Protein AF-A0A134AMR4-F1 (afdb_monomer)

Solvent-accessible surface area (backbone atoms only — not comparable to full-atom values): 5060 Å² total; per-residue (Å²): 138,45,72,51,73,43,61,44,89,63,52,66,60,61,46,57,77,38,34,22,29,59,88,78,53,74,70,53,48,66,77,41,62,89,47,47,60,60,61,93,82,43,34,51,69,22,23,39,41,35,76,56,100,94,44,77,45,75,42,41,47,42,92,95,6,47,30,45,52,53,50,61,77,29,57,69,50,72,45,78,51,81,80,84,126

Foldseek 3Di:
DDKDWDFAPCLVVVQLVQEAEDPDDDPCCVVNVPHHHDDPPSQQEHWYFYDDPHDTDIHQGDVNHPSVVSRVVGTDDMDDDDPPD

Organism: NCBI:txid157687

Secondary structure (DSSP, 8-state):
-EEEEEE-TTHHHHHHHTEEE-SS-HHHHHHTTTSEEP-TTGGGT-EEEEEETTEEEEE--STT-HHHHHHHHTEEEEEEE----

Mean predicted aligned error: 4.01 Å

Nearest PDB structures (foldseek):
  7rt7-assembly6_K  TM=8.797E-01  e=9.920E-06  Pseudomonas aeruginosa UCBPP-PA14
  8wid-assembly1_t  TM=3.678E-01  e=4.602E+00  Mycolicibacterium smegmatis MC2 155
  8cbj-assembly1_P  TM=3.351E-01  e=9.680E+00  Saccharomyces cerevisiae W303

Sequence (85 aa):
MTVEIKTKPGTLRVLEEIGVKNNSASIIDDLYSNMKHTFSGWGYKFVRFKEEKRQINIQLGQEGGKGLEIFNQNLKKYEFIKENK

pLDDT: mean 93.05, std 7.14, range [60.91, 98.31]

Structure (mmCIF, N/CA/C/O backbone):
data_AF-A0A134AMR4-F1
#
_entry.id   AF-A0A134AMR4-F1
#
loop_
_atom_site.group_PDB
_atom_site.id
_atom_site.type_symbol
_atom_site.label_atom_id
_atom_site.label_alt_id
_atom_site.label_comp_id
_atom_site.label_asym_id
_atom_site.label_entity_id
_atom_site.label_seq_id
_atom_site.pdbx_PDB_ins_code
_atom_site.Cartn_x
_atom_site.Cartn_y
_atom_site.Cartn_z
_atom_site.occupancy
_atom_site.B_iso_or_equiv
_atom_site.auth_seq_id
_atom_site.auth_comp_id
_atom_site.auth_asym_id
_atom_site.auth_atom_id
_atom_site.pdbx_PDB_model_num
ATOM 1 N N . MET A 1 1 ? -5.762 16.577 12.857 1.00 85.19 1 MET A N 1
ATOM 2 C CA . MET A 1 1 ? -6.932 15.738 12.521 1.00 85.19 1 MET A CA 1
ATOM 3 C C . MET A 1 1 ? -6.382 14.400 12.111 1.00 85.19 1 MET A C 1
ATOM 5 O O . MET A 1 1 ? -5.597 14.364 11.172 1.00 85.19 1 MET A O 1
ATOM 9 N N . THR A 1 2 ? -6.776 13.351 12.816 1.00 92.44 2 THR A N 1
ATOM 10 C CA . THR A 1 2 ? -6.287 11.998 12.571 1.00 92.44 2 THR A CA 1
ATOM 11 C C . THR A 1 2 ? -7.469 11.132 12.178 1.00 92.44 2 THR A C 1
ATOM 13 O O . THR A 1 2 ? -8.549 11.255 12.756 1.00 92.44 2 THR A O 1
ATOM 16 N N . VAL A 1 3 ? -7.287 10.309 11.151 1.00 93.81 3 VAL A N 1
ATOM 17 C CA . VAL A 1 3 ? -8.316 9.400 10.648 1.00 93.81 3 VAL A CA 1
ATOM 18 C C . VAL A 1 3 ? -7.752 7.992 10.705 1.00 93.81 3 VAL A C 1
ATOM 20 O O . VAL A 1 3 ? -6.712 7.718 10.110 1.00 93.81 3 VAL A O 1
ATOM 23 N N . GLU A 1 4 ? -8.438 7.103 11.412 1.00 95.25 4 GLU A N 1
ATOM 24 C CA . GLU A 1 4 ? -8.179 5.671 11.328 1.00 95.25 4 GLU A CA 1
ATOM 25 C C . GLU A 1 4 ? -9.021 5.093 10.196 1.00 95.25 4 GLU A C 1
ATOM 27 O O . GLU A 1 4 ? -10.232 5.299 10.150 1.00 95.25 4 GLU A O 1
ATOM 32 N N . ILE A 1 5 ? -8.390 4.357 9.285 1.00 96.19 5 ILE A N 1
ATOM 33 C CA . ILE A 1 5 ? -9.068 3.684 8.176 1.00 96.19 5 ILE A CA 1
ATOM 34 C C . ILE A 1 5 ? -8.934 2.180 8.378 1.00 96.19 5 ILE A C 1
ATOM 36 O O . ILE A 1 5 ? -7.836 1.673 8.601 1.00 96.19 5 ILE A O 1
ATOM 40 N N . LYS A 1 6 ? -10.046 1.450 8.255 1.00 97.25 6 LYS A N 1
ATOM 41 C CA . LYS A 1 6 ? -10.036 -0.018 8.202 1.00 97.25 6 LYS A CA 1
ATOM 42 C C . LYS A 1 6 ? -10.383 -0.471 6.801 1.00 97.25 6 LYS A C 1
ATOM 44 O O . LYS A 1 6 ? -11.371 -0.019 6.218 1.00 97.25 6 LYS A O 1
ATOM 49 N N . THR A 1 7 ? -9.590 -1.399 6.291 1.00 97.94 7 THR A N 1
ATOM 50 C CA . THR A 1 7 ? -9.787 -2.024 4.987 1.00 97.94 7 THR A CA 1
ATOM 51 C C . THR A 1 7 ? -10.285 -3.462 5.141 1.00 97.94 7 THR A C 1
ATOM 53 O O . THR A 1 7 ? -10.367 -4.006 6.249 1.00 97.94 7 THR A O 1
ATOM 56 N N . LYS A 1 8 ? -10.687 -4.087 4.035 1.00 98.31 8 LYS A N 1
ATOM 57 C CA . LYS A 1 8 ? -11.038 -5.511 4.002 1.00 98.31 8 LYS A CA 1
ATOM 58 C C . LYS A 1 8 ? -9.802 -6.369 4.353 1.00 98.31 8 LYS A C 1
ATOM 60 O O . LYS A 1 8 ? -8.684 -6.002 3.975 1.00 98.31 8 LYS A O 1
ATOM 65 N N . PRO A 1 9 ? -9.962 -7.510 5.052 1.00 97.56 9 PRO A N 1
ATOM 66 C CA . PRO A 1 9 ? -8.861 -8.449 5.274 1.00 97.56 9 PRO A CA 1
ATOM 67 C C . PRO A 1 9 ? -8.168 -8.821 3.956 1.00 97.56 9 PRO A C 1
ATOM 69 O O . PRO A 1 9 ? -8.835 -8.999 2.941 1.00 97.56 9 PRO A O 1
ATOM 72 N N . GLY A 1 10 ? -6.837 -8.915 3.965 1.00 97.12 10 GLY A N 1
ATOM 73 C CA . GLY A 1 10 ? -6.042 -9.225 2.770 1.00 97.12 10 GLY A CA 1
ATOM 74 C C . GLY A 1 10 ? -5.637 -8.020 1.913 1.00 97.12 10 GLY A C 1
ATOM 75 O O . GLY A 1 10 ? -4.800 -8.183 1.034 1.00 97.12 10 GLY A O 1
ATOM 76 N N . THR A 1 11 ? -6.130 -6.807 2.199 1.00 97.81 11 THR A N 1
ATOM 77 C CA . THR A 1 11 ? -5.749 -5.596 1.437 1.00 97.81 11 THR A CA 1
ATOM 78 C C . THR A 1 11 ? -4.236 -5.378 1.396 1.00 97.81 11 THR A C 1
ATOM 80 O O . THR A 1 11 ? -3.702 -5.075 0.337 1.00 97.81 11 THR A O 1
ATOM 83 N N . LEU A 1 12 ? -3.535 -5.569 2.522 1.00 97.00 12 LEU A N 1
ATOM 84 C CA . LEU A 1 12 ? -2.074 -5.448 2.567 1.00 97.00 12 LEU A CA 1
ATOM 85 C C . LEU A 1 12 ? -1.401 -6.398 1.567 1.00 97.00 12 LEU A C 1
ATOM 87 O O . LEU A 1 12 ? -0.571 -5.950 0.792 1.00 97.00 12 LEU A O 1
ATOM 91 N N . ARG A 1 13 ? -1.831 -7.663 1.508 1.00 97.19 13 ARG A N 1
ATOM 92 C CA . ARG A 1 13 ? -1.275 -8.666 0.589 1.00 97.19 13 ARG A CA 1
ATOM 93 C C . ARG A 1 13 ? -1.443 -8.273 -0.879 1.00 97.19 13 ARG A C 1
ATOM 95 O O . ARG A 1 13 ? -0.511 -8.401 -1.660 1.00 97.19 13 ARG A O 1
ATOM 102 N N . VAL A 1 14 ? -2.604 -7.728 -1.240 1.00 97.75 14 VAL A N 1
ATOM 103 C CA . VAL A 1 14 ? -2.847 -7.217 -2.602 1.00 97.75 14 VAL A CA 1
ATOM 104 C C . VAL A 1 14 ? -1.934 -6.024 -2.917 1.00 97.75 14 VAL A C 1
ATOM 106 O O . VAL A 1 14 ? -1.457 -5.881 -4.039 1.00 97.75 14 VAL A O 1
ATOM 109 N N . LEU A 1 15 ? -1.659 -5.162 -1.934 1.00 97.81 15 LEU A N 1
ATOM 110 C CA . LEU A 1 15 ? -0.718 -4.051 -2.097 1.00 97.81 15 LEU A CA 1
ATOM 111 C C . LEU A 1 15 ? 0.739 -4.533 -2.204 1.00 97.81 15 LEU A C 1
ATOM 113 O O . LEU A 1 15 ? 1.504 -3.958 -2.974 1.00 97.81 15 LEU A O 1
ATOM 117 N N . GLU A 1 16 ? 1.119 -5.585 -1.479 1.00 97.19 16 GLU A N 1
ATOM 118 C CA . GLU A 1 16 ? 2.448 -6.207 -1.562 1.00 97.19 16 GLU A CA 1
ATOM 119 C C . GLU A 1 16 ? 2.733 -6.771 -2.963 1.00 97.19 16 GLU A C 1
ATOM 121 O O . GLU A 1 16 ? 3.848 -6.620 -3.462 1.00 97.19 16 GLU A O 1
ATOM 126 N N . GLU A 1 17 ? 1.729 -7.343 -3.638 1.00 97.12 17 GLU A N 1
ATOM 127 C CA . GLU A 1 17 ? 1.854 -7.888 -5.003 1.00 97.12 17 GLU A CA 1
ATOM 128 C C . GLU A 1 17 ? 2.241 -6.830 -6.050 1.00 97.12 17 GLU A C 1
ATOM 130 O O . GLU A 1 17 ? 2.920 -7.138 -7.032 1.00 97.12 17 GLU A O 1
ATOM 135 N N . ILE A 1 18 ? 1.849 -5.572 -5.831 1.00 97.31 18 ILE A N 1
ATOM 136 C CA . ILE A 1 18 ? 2.221 -4.423 -6.673 1.00 97.31 18 ILE A CA 1
ATOM 137 C C . ILE A 1 18 ? 3.234 -3.501 -5.980 1.00 97.31 18 ILE A C 1
ATOM 139 O O . ILE A 1 18 ? 3.380 -2.331 -6.348 1.00 97.31 18 ILE A O 1
ATOM 143 N N . GLY A 1 19 ? 3.905 -4.000 -4.944 1.00 97.31 19 GLY A N 1
ATOM 144 C CA . GLY A 1 19 ? 4.827 -3.233 -4.126 1.00 97.31 19 GLY A CA 1
ATOM 145 C C . GLY A 1 19 ? 6.189 -3.033 -4.785 1.00 97.31 19 GLY A C 1
ATOM 146 O O . GLY A 1 19 ? 6.763 -3.938 -5.393 1.00 97.31 19 GLY A O 1
ATOM 147 N N . VAL A 1 20 ? 6.736 -1.835 -4.607 1.00 97.31 20 VAL A N 1
ATOM 148 C CA . VAL A 1 20 ? 8.165 -1.546 -4.741 1.00 97.31 20 VAL A CA 1
ATOM 149 C C . VAL A 1 20 ? 8.695 -1.004 -3.416 1.00 97.31 20 VAL A C 1
ATOM 151 O O . VAL A 1 20 ? 7.985 -0.280 -2.720 1.00 97.31 20 VAL A O 1
ATOM 154 N N . LYS A 1 21 ? 9.937 -1.316 -3.056 1.00 96.06 21 LYS A N 1
ATOM 155 C CA . LYS A 1 21 ? 10.581 -0.822 -1.830 1.00 96.06 21 LYS A CA 1
ATOM 156 C C . LYS A 1 21 ? 11.580 0.297 -2.109 1.00 96.06 21 LYS A C 1
ATOM 158 O O . LYS A 1 21 ? 11.986 0.518 -3.247 1.00 96.06 21 LYS A O 1
ATOM 163 N N . ASN A 1 22 ? 11.979 1.041 -1.082 1.00 88.88 22 ASN A N 1
ATOM 164 C CA . ASN A 1 22 ? 13.106 1.974 -1.185 1.00 88.88 22 ASN A CA 1
ATOM 165 C C . ASN A 1 22 ? 14.409 1.248 -1.603 1.00 88.88 22 ASN A C 1
ATOM 167 O O . ASN A 1 22 ? 14.513 0.025 -1.562 1.00 88.88 22 ASN A O 1
ATOM 171 N N . ASN A 1 23 ? 15.403 2.010 -2.064 1.00 79.88 23 ASN A N 1
ATOM 172 C CA . ASN A 1 23 ? 16.638 1.420 -2.595 1.00 79.88 23 ASN A CA 1
ATOM 173 C C . ASN A 1 23 ? 17.600 0.935 -1.501 1.00 79.88 23 ASN A C 1
ATOM 175 O O . ASN A 1 23 ? 18.472 0.126 -1.795 1.00 79.88 23 ASN A O 1
ATOM 179 N N . SER A 1 24 ? 17.476 1.433 -0.266 1.00 70.62 24 SER A N 1
ATOM 180 C CA . SER A 1 24 ? 18.301 1.000 0.869 1.00 70.62 24 SER A CA 1
ATOM 181 C C . SER A 1 24 ? 17.631 1.361 2.197 1.00 70.62 24 SER A C 1
ATOM 183 O O . SER A 1 24 ? 17.516 2.552 2.505 1.00 70.62 24 SER A O 1
ATOM 185 N N . ALA A 1 25 ? 17.205 0.364 2.977 1.00 76.94 25 ALA A N 1
ATOM 186 C CA . ALA A 1 25 ? 16.984 0.486 4.424 1.00 76.94 25 ALA A CA 1
ATOM 187 C C . ALA A 1 25 ? 16.888 -0.904 5.078 1.00 76.94 25 ALA A C 1
ATOM 189 O O . ALA A 1 25 ? 16.366 -1.836 4.473 1.00 76.94 25 ALA A O 1
ATOM 190 N N . SER A 1 26 ? 17.407 -1.062 6.301 1.00 83.12 26 SER A N 1
ATOM 191 C CA . SER A 1 26 ? 17.665 -2.404 6.841 1.00 83.12 26 SER A CA 1
ATOM 192 C C . SER A 1 26 ? 16.391 -3.205 7.116 1.00 83.12 26 SER A C 1
ATOM 194 O O . SER A 1 26 ? 16.327 -4.377 6.771 1.00 83.12 26 SER A O 1
ATOM 196 N N . ILE A 1 27 ? 15.358 -2.593 7.704 1.00 88.56 27 ILE A N 1
ATOM 197 C CA . ILE A 1 27 ? 14.155 -3.322 8.140 1.00 88.56 27 ILE A CA 1
ATOM 198 C C . ILE A 1 27 ? 13.349 -3.787 6.926 1.00 88.56 27 ILE A C 1
ATOM 200 O O . ILE A 1 27 ? 12.855 -4.913 6.883 1.00 88.56 27 ILE A O 1
ATOM 204 N N . ILE A 1 28 ? 13.190 -2.917 5.933 1.00 90.56 28 ILE A N 1
ATOM 205 C CA . ILE A 1 28 ? 12.426 -3.241 4.724 1.00 90.56 28 ILE A CA 1
ATOM 206 C C . ILE A 1 28 ? 13.176 -4.201 3.792 1.00 90.56 28 ILE A C 1
ATOM 208 O O . ILE A 1 28 ? 12.527 -4.980 3.091 1.00 90.56 28 ILE A O 1
ATOM 212 N N . ASP A 1 29 ? 14.511 -4.195 3.799 1.00 89.75 29 ASP A N 1
ATOM 213 C CA . ASP A 1 29 ? 15.298 -5.172 3.049 1.00 89.75 29 ASP A CA 1
ATOM 214 C C . ASP A 1 29 ? 15.168 -6.586 3.627 1.00 89.75 29 ASP A C 1
ATOM 216 O O . ASP A 1 29 ? 15.051 -7.533 2.847 1.00 89.75 29 ASP A O 1
ATOM 220 N N . ASP A 1 30 ? 15.050 -6.713 4.951 1.00 90.12 30 ASP A N 1
ATOM 221 C CA . ASP A 1 30 ? 14.779 -7.990 5.619 1.00 90.12 30 ASP A CA 1
ATOM 222 C C . ASP A 1 30 ? 13.325 -8.455 5.416 1.00 90.12 30 ASP A C 1
ATOM 224 O O . ASP A 1 30 ? 13.078 -9.593 5.010 1.00 90.12 30 ASP A O 1
ATOM 228 N N . LEU A 1 31 ? 12.341 -7.579 5.663 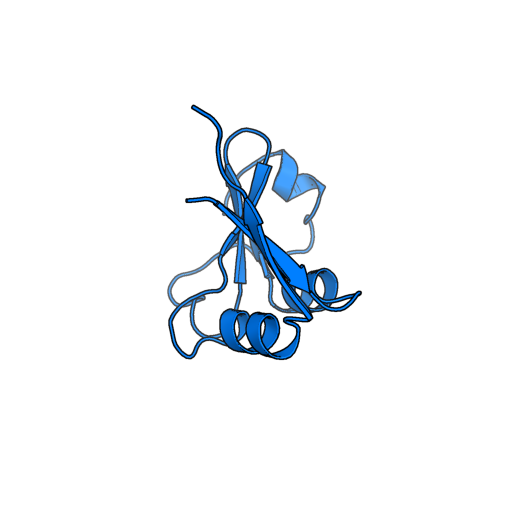1.00 91.50 31 LEU A N 1
ATOM 229 C CA . LEU A 1 31 ? 10.913 -7.934 5.593 1.00 91.50 31 LEU A CA 1
ATOM 230 C C . LEU A 1 31 ? 10.410 -8.163 4.162 1.00 91.50 31 LEU A C 1
ATOM 232 O O . LEU A 1 31 ? 9.527 -8.991 3.942 1.00 91.50 31 LEU A O 1
ATOM 236 N N . TYR A 1 32 ? 10.960 -7.434 3.191 1.00 93.19 32 TYR A N 1
ATOM 237 C CA . TYR A 1 32 ? 10.544 -7.465 1.789 1.00 93.19 32 TYR A CA 1
ATOM 238 C C . TYR A 1 32 ? 11.739 -7.739 0.870 1.00 93.19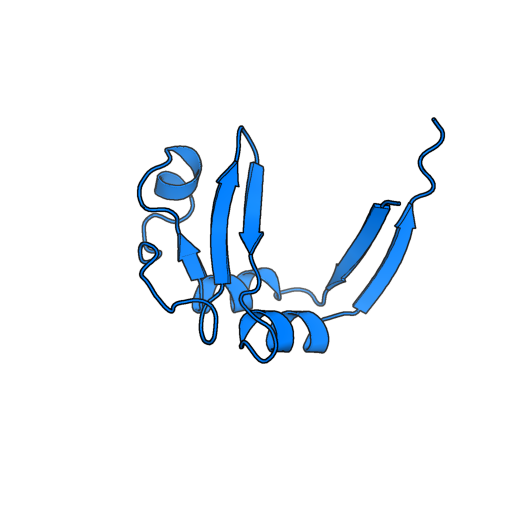 32 TYR A C 1
ATOM 240 O O . TYR A 1 32 ? 11.961 -7.048 -0.129 1.00 93.19 32 TYR A O 1
ATOM 248 N N . SER A 1 33 ? 12.527 -8.763 1.198 1.00 92.00 33 SER A N 1
ATOM 249 C CA . SER A 1 33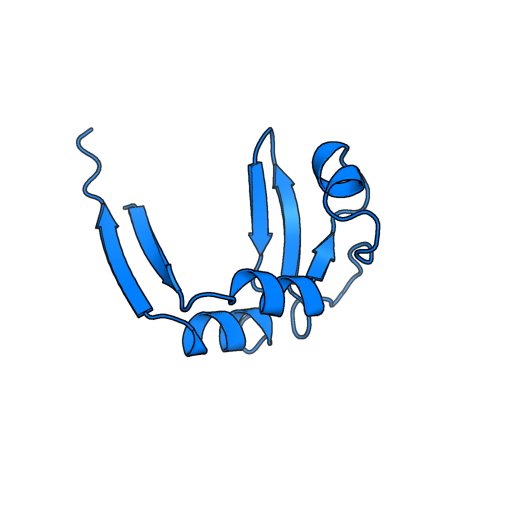 ? 13.740 -9.153 0.461 1.00 92.00 33 SER A CA 1
ATOM 250 C C . SER A 1 33 ? 13.501 -9.406 -1.032 1.00 92.00 33 SER A C 1
ATOM 252 O O . SER A 1 33 ? 14.308 -8.994 -1.861 1.00 92.00 33 SER A O 1
ATOM 254 N N . ASN A 1 34 ? 12.346 -9.977 -1.387 1.00 93.19 34 ASN A N 1
ATOM 255 C CA . ASN A 1 34 ? 11.957 -10.273 -2.772 1.00 93.19 34 ASN A CA 1
ATOM 256 C C . ASN A 1 34 ? 11.240 -9.118 -3.498 1.00 93.19 34 ASN A C 1
ATOM 258 O O . ASN A 1 34 ? 10.915 -9.241 -4.682 1.00 93.19 34 ASN A O 1
ATOM 262 N N . MET A 1 35 ? 10.945 -8.008 -2.815 1.00 95.25 35 MET A N 1
ATOM 263 C CA . MET A 1 35 ? 10.250 -6.872 -3.424 1.00 95.25 35 MET A CA 1
ATOM 264 C C . MET A 1 35 ? 11.216 -6.062 -4.291 1.00 95.25 35 MET A C 1
ATOM 266 O O . MET A 1 35 ? 12.355 -5.804 -3.913 1.00 95.25 35 MET A O 1
ATOM 270 N N . LYS A 1 36 ? 10.766 -5.625 -5.467 1.00 94.50 36 LYS A N 1
ATOM 271 C CA . LYS A 1 36 ? 11.604 -4.823 -6.369 1.00 94.50 36 LYS A CA 1
ATOM 272 C C . LYS A 1 36 ? 11.914 -3.461 -5.751 1.00 94.50 36 LYS A C 1
ATOM 274 O O . LYS A 1 36 ? 11.053 -2.855 -5.120 1.00 94.50 36 LYS A O 1
ATOM 279 N N . HIS A 1 37 ? 13.112 -2.943 -5.994 1.00 95.25 37 HIS A N 1
ATOM 280 C CA . HIS A 1 37 ? 13.445 -1.563 -5.652 1.00 95.25 37 HIS A CA 1
ATOM 281 C C . HIS A 1 37 ? 12.633 -0.558 -6.487 1.00 95.25 37 HIS A C 1
ATOM 283 O O . HIS A 1 37 ? 12.196 -0.843 -7.605 1.00 95.25 37 HIS A O 1
ATOM 289 N N . THR A 1 38 ? 12.417 0.629 -5.927 1.00 95.00 38 THR A N 1
ATOM 290 C CA . THR A 1 38 ? 11.664 1.720 -6.545 1.00 95.00 38 THR A CA 1
ATOM 291 C C . THR A 1 38 ? 12.405 2.280 -7.759 1.00 95.00 38 THR A C 1
ATOM 293 O O . THR A 1 38 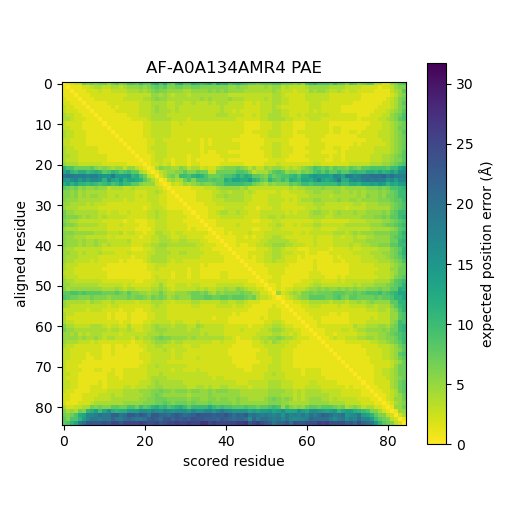? 13.630 2.303 -7.825 1.00 95.00 38 THR A O 1
ATOM 296 N N . PHE A 1 39 ? 11.648 2.798 -8.723 1.00 94.44 39 PHE A N 1
ATOM 297 C CA . PHE A 1 39 ? 12.169 3.350 -9.977 1.00 94.44 39 PHE A CA 1
ATOM 298 C C . PHE A 1 39 ? 11.313 4.532 -10.434 1.00 94.44 39 PHE A C 1
ATOM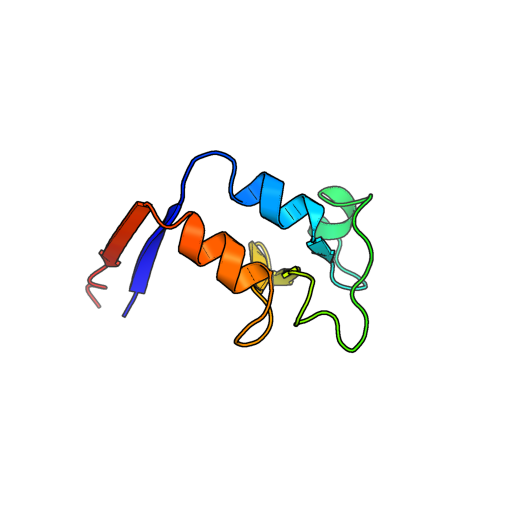 300 O O . PHE A 1 39 ? 10.157 4.646 -10.038 1.00 94.44 39 PHE A O 1
ATOM 307 N N . SER A 1 40 ? 11.843 5.425 -11.266 1.00 94.19 40 SER A N 1
ATOM 308 C CA . SER A 1 40 ? 11.092 6.589 -11.759 1.00 94.19 40 SER A CA 1
ATOM 309 C C . SER A 1 40 ? 9.803 6.184 -12.489 1.00 94.19 40 SER A C 1
ATOM 311 O O . SER A 1 40 ? 9.819 5.295 -13.332 1.00 94.19 40 SER A O 1
ATOM 313 N N . GLY A 1 41 ? 8.681 6.845 -12.183 1.00 93.69 41 GLY A N 1
ATOM 314 C CA . GLY A 1 41 ? 7.386 6.572 -12.829 1.00 93.69 41 GLY A CA 1
ATOM 315 C C . GLY A 1 41 ? 6.545 5.447 -12.204 1.00 93.69 41 GLY A C 1
ATOM 316 O O . GLY A 1 41 ? 5.513 5.081 -12.759 1.00 93.69 41 GLY A O 1
ATOM 317 N N . TRP A 1 42 ? 6.930 4.914 -11.038 1.00 95.62 42 TRP A N 1
ATOM 318 C CA . TRP A 1 42 ? 6.198 3.837 -10.350 1.00 95.62 42 TRP A CA 1
ATOM 319 C C . TRP A 1 42 ? 4.738 4.185 -9.973 1.00 95.62 42 TRP A C 1
ATOM 321 O O . TRP A 1 42 ? 3.878 3.304 -9.952 1.00 95.62 42 TRP A O 1
ATOM 331 N N . GLY A 1 43 ? 4.443 5.463 -9.707 1.00 96.25 43 GLY A N 1
ATOM 332 C CA . GLY A 1 43 ? 3.230 5.922 -9.009 1.00 96.25 43 GLY A CA 1
ATOM 333 C C . GLY A 1 43 ? 1.875 5.629 -9.665 1.00 96.25 43 GLY A C 1
ATOM 334 O O . GLY A 1 43 ? 0.862 5.725 -8.982 1.00 96.25 43 GLY A O 1
ATOM 335 N N . TYR A 1 44 ? 1.825 5.255 -10.947 1.00 96.75 44 TYR A N 1
ATOM 336 C CA . TYR A 1 44 ? 0.567 4.887 -11.613 1.00 96.75 44 TYR A CA 1
ATOM 337 C C . TYR A 1 44 ? 0.196 3.409 -11.459 1.00 96.75 44 TYR A C 1
ATOM 339 O O . TYR A 1 44 ? -0.984 3.066 -11.480 1.00 96.75 44 TYR A O 1
ATOM 347 N N . LYS A 1 45 ? 1.181 2.515 -11.324 1.00 97.38 45 LYS A N 1
ATOM 348 C CA . LYS A 1 45 ? 0.962 1.055 -11.359 1.00 97.38 45 LYS A CA 1
ATOM 349 C C . LYS A 1 45 ? 1.334 0.342 -10.063 1.00 97.38 45 LYS A C 1
ATOM 351 O O . LYS A 1 45 ? 0.880 -0.775 -9.853 1.00 97.38 45 LYS A O 1
ATOM 356 N N . PHE A 1 46 ? 2.143 0.974 -9.221 1.00 98.12 46 PHE A N 1
ATOM 357 C 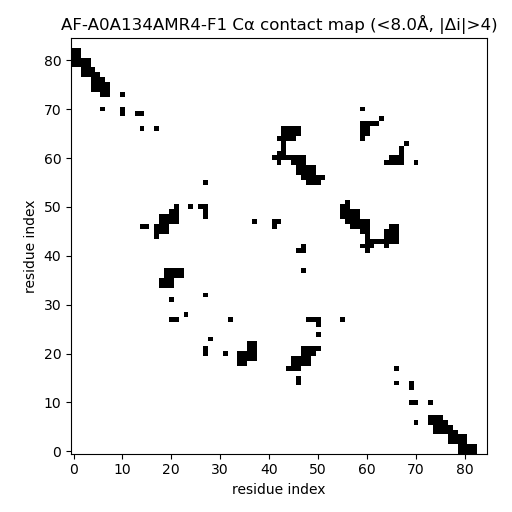CA . PHE A 1 46 ? 2.737 0.359 -8.040 1.00 98.12 46 PHE A CA 1
ATOM 358 C C . PHE A 1 46 ? 2.423 1.170 -6.785 1.00 98.12 46 PHE A C 1
ATOM 360 O O . PHE A 1 46 ? 2.075 2.351 -6.863 1.00 98.12 46 PHE A O 1
ATOM 367 N N . VAL A 1 47 ? 2.613 0.543 -5.628 1.00 98.00 47 VAL A N 1
ATOM 368 C CA . VAL A 1 47 ? 2.721 1.240 -4.341 1.00 98.00 47 VAL A CA 1
ATOM 369 C C . VAL A 1 47 ? 4.151 1.191 -3.842 1.00 98.00 47 VAL A C 1
ATOM 371 O O . VAL A 1 47 ? 4.872 0.236 -4.123 1.00 98.00 4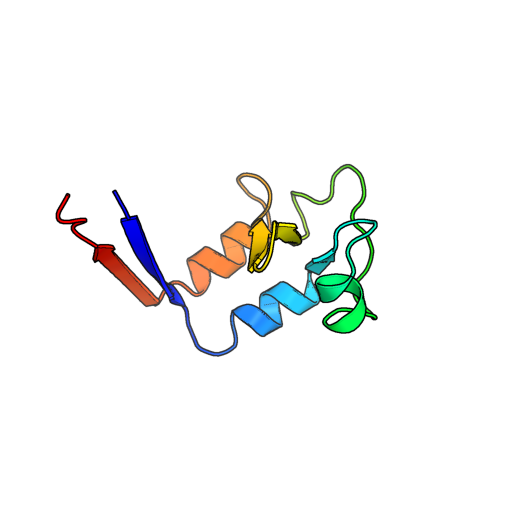7 VAL A O 1
ATOM 374 N N . ARG A 1 48 ? 4.571 2.206 -3.085 1.00 97.06 48 ARG A N 1
ATOM 375 C CA . ARG A 1 48 ? 5.925 2.248 -2.531 1.00 97.06 48 ARG A CA 1
ATOM 376 C C . ARG A 1 48 ? 5.926 1.990 -1.036 1.00 97.06 48 ARG A C 1
ATOM 378 O O . ARG A 1 48 ? 5.438 2.819 -0.273 1.00 97.06 48 ARG A O 1
ATOM 385 N N . PHE A 1 49 ? 6.546 0.894 -0.630 1.00 96.75 49 PHE A N 1
ATOM 386 C CA . PHE A 1 49 ? 6.904 0.617 0.751 1.00 96.75 49 PHE A CA 1
ATOM 387 C C . PHE A 1 49 ? 8.185 1.393 1.074 1.00 96.75 49 PHE A C 1
ATOM 389 O O . PHE A 1 49 ? 9.193 1.301 0.369 1.00 96.75 49 PHE A O 1
ATOM 396 N N . LYS A 1 50 ? 8.139 2.225 2.110 1.00 93.56 50 LYS A N 1
ATOM 397 C CA . LYS A 1 50 ? 9.247 3.092 2.507 1.00 93.56 50 LYS A CA 1
ATOM 398 C C . LYS A 1 50 ? 9.451 3.003 4.008 1.00 93.56 50 LYS A C 1
ATOM 400 O O . LYS A 1 50 ? 8.551 3.329 4.773 1.00 93.56 50 LYS A O 1
ATOM 405 N N . GLU A 1 51 ? 10.647 2.608 4.414 1.00 92.56 51 GLU A N 1
ATOM 406 C CA . GLU A 1 51 ? 11.057 2.701 5.808 1.00 92.56 51 GLU A CA 1
ATOM 407 C C . GLU A 1 51 ? 11.308 4.167 6.186 1.00 92.56 51 GLU A C 1
ATOM 409 O O . GLU A 1 51 ? 12.070 4.879 5.526 1.00 92.56 51 GLU A O 1
ATOM 414 N N . GLU A 1 52 ? 10.648 4.625 7.246 1.00 89.12 52 GLU A N 1
ATOM 415 C CA . GLU A 1 52 ? 10.845 5.937 7.849 1.00 89.12 52 GLU A CA 1
ATOM 416 C C . GLU A 1 52 ? 11.000 5.773 9.368 1.00 89.12 52 GLU A C 1
ATOM 418 O O . GLU A 1 52 ? 10.059 5.444 10.093 1.00 89.12 52 GLU A O 1
ATOM 423 N N . LYS A 1 53 ? 12.221 6.015 9.863 1.00 86.19 53 LYS A N 1
ATOM 424 C CA . LYS A 1 53 ? 12.633 5.818 11.264 1.00 86.19 53 LYS A CA 1
ATOM 425 C C . LYS A 1 53 ? 12.482 4.365 11.735 1.00 86.19 53 LYS A C 1
ATOM 427 O O . LYS A 1 53 ? 13.427 3.603 11.634 1.00 86.19 53 LYS A O 1
ATOM 432 N N . ARG A 1 54 ? 11.333 4.001 12.306 1.00 85.44 54 ARG A N 1
ATOM 433 C CA . ARG A 1 54 ? 11.030 2.655 12.838 1.00 85.44 54 ARG A CA 1
ATOM 434 C C . ARG A 1 54 ? 9.690 2.123 12.326 1.00 85.44 54 ARG A C 1
ATOM 436 O O . ARG A 1 54 ? 9.118 1.212 12.913 1.00 85.44 54 ARG A O 1
ATOM 443 N N . GLN A 1 55 ? 9.166 2.732 11.270 1.00 90.25 55 GLN A N 1
ATOM 444 C CA . GLN A 1 55 ? 7.882 2.396 10.677 1.00 90.25 55 GLN A CA 1
ATOM 445 C C . GLN A 1 55 ? 8.048 2.201 9.173 1.00 90.25 55 GLN A C 1
ATOM 447 O O . GLN A 1 55 ? 8.892 2.836 8.543 1.00 90.25 55 GLN A O 1
ATOM 452 N N . ILE A 1 56 ? 7.216 1.339 8.594 1.00 92.12 56 ILE A N 1
ATOM 453 C CA . ILE A 1 56 ? 7.088 1.197 7.147 1.00 92.12 56 ILE A CA 1
ATOM 454 C C . ILE A 1 56 ? 5.813 1.904 6.711 1.00 92.12 56 ILE A C 1
ATOM 456 O O . ILE A 1 56 ? 4.712 1.568 7.145 1.00 92.12 56 ILE A O 1
ATOM 460 N N . ASN A 1 57 ? 5.983 2.888 5.838 1.00 94.38 57 ASN A N 1
ATOM 461 C CA . ASN A 1 57 ? 4.902 3.628 5.216 1.00 94.38 57 ASN A CA 1
ATOM 462 C C . ASN A 1 57 ? 4.628 3.057 3.826 1.00 94.38 57 ASN A C 1
ATOM 464 O O . ASN A 1 57 ? 5.557 2.766 3.075 1.00 94.38 57 ASN A O 1
ATOM 468 N N . ILE A 1 58 ? 3.350 2.924 3.472 1.00 96.12 58 ILE A N 1
ATOM 469 C CA . ILE A 1 58 ? 2.917 2.511 2.135 1.00 96.12 58 ILE A CA 1
ATOM 470 C C . ILE A 1 58 ? 2.382 3.743 1.420 1.00 96.12 58 ILE A C 1
ATOM 472 O O . ILE A 1 58 ? 1.380 4.333 1.819 1.00 96.12 58 ILE A O 1
ATOM 476 N N . GLN A 1 59 ? 3.056 4.141 0.352 1.00 96.44 59 GLN A N 1
ATOM 477 C CA . GLN A 1 59 ? 2.613 5.227 -0.504 1.00 96.44 59 GLN A CA 1
ATOM 478 C C . GLN A 1 59 ? 1.772 4.665 -1.645 1.00 96.44 59 GLN A C 1
ATOM 480 O O . GLN A 1 59 ? 2.265 3.876 -2.450 1.00 96.44 59 GLN A O 1
ATOM 485 N N . LEU A 1 60 ? 0.515 5.102 -1.728 1.00 97.25 60 LEU A N 1
ATOM 486 C CA . LEU A 1 60 ? -0.491 4.548 -2.643 1.00 97.25 60 LEU A CA 1
ATOM 487 C C . LEU A 1 60 ? -0.321 4.969 -4.115 1.00 97.25 60 LEU A C 1
ATOM 489 O O . LEU A 1 60 ? -1.074 4.509 -4.969 1.00 97.25 60 LEU A O 1
ATOM 493 N N . GLY A 1 61 ? 0.667 5.815 -4.412 1.00 95.25 61 GLY A N 1
ATOM 494 C CA . GLY A 1 61 ? 0.935 6.314 -5.757 1.00 95.25 61 GLY A CA 1
ATOM 495 C C . GLY A 1 61 ? 0.287 7.669 -6.033 1.00 95.25 61 GLY A C 1
ATOM 496 O O . GLY A 1 61 ? 0.067 8.463 -5.118 1.00 95.25 61 GLY A O 1
ATOM 497 N N . GLN A 1 62 ? 0.059 7.951 -7.311 1.00 94.75 62 GLN A N 1
ATOM 498 C CA . GLN A 1 62 ? -0.537 9.197 -7.799 1.00 94.75 62 GLN A CA 1
ATOM 499 C C . GLN A 1 62 ? -2.049 9.048 -7.989 1.00 94.75 62 GLN A C 1
ATOM 501 O O . GLN A 1 62 ? -2.571 7.933 -8.014 1.00 94.75 62 GLN A O 1
ATOM 506 N N . GLU A 1 63 ? -2.752 10.170 -8.146 1.00 95.12 63 GLU A N 1
ATOM 507 C CA . GLU A 1 63 ? -4.172 10.180 -8.505 1.00 95.12 63 GLU A CA 1
ATOM 508 C C . GLU A 1 63 ? -4.423 9.379 -9.794 1.00 95.12 63 GLU A C 1
ATOM 510 O O . GLU A 1 63 ? -3.645 9.441 -10.746 1.00 95.12 63 GLU A O 1
ATOM 515 N N . GLY A 1 64 ? -5.480 8.563 -9.797 1.00 94.19 64 GLY A N 1
ATOM 516 C CA . GLY A 1 64 ? -5.752 7.604 -10.875 1.00 94.19 64 GLY A CA 1
ATOM 517 C C . GLY A 1 64 ? -4.822 6.380 -10.894 1.00 94.19 64 GLY A C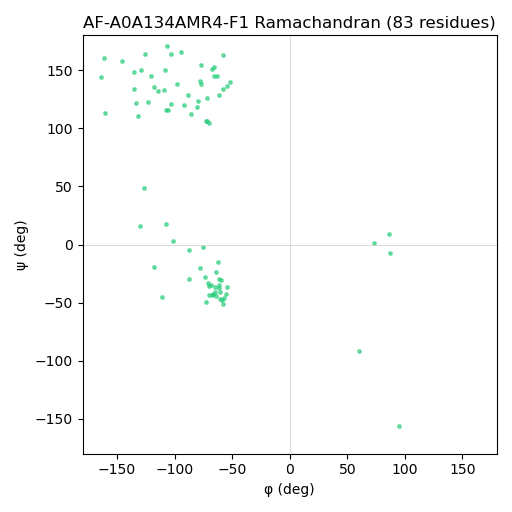 1
ATOM 518 O O . GLY A 1 64 ? -4.958 5.524 -11.764 1.00 94.19 64 GLY A O 1
ATOM 519 N N . GLY A 1 65 ? -3.883 6.273 -9.951 1.00 97.00 65 GLY A N 1
ATOM 520 C CA . GLY A 1 65 ? -2.976 5.139 -9.822 1.00 97.00 65 GLY A CA 1
ATOM 521 C C . GLY A 1 65 ? -3.622 3.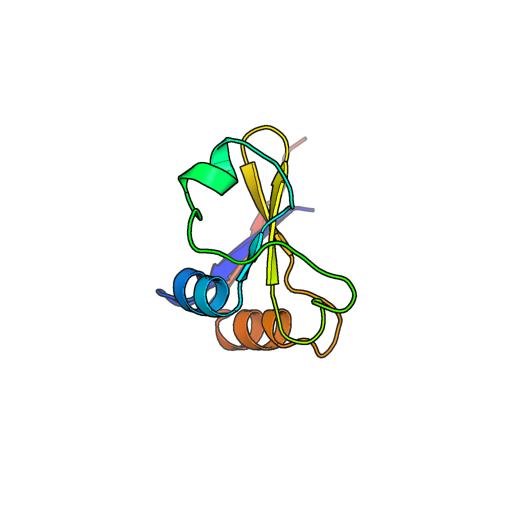899 -9.198 1.00 97.00 65 GLY A C 1
ATOM 522 O O . GLY A 1 65 ? -4.563 3.977 -8.401 1.00 97.00 65 GLY A O 1
ATOM 523 N N . LYS A 1 66 ? -3.062 2.728 -9.522 1.00 97.62 66 LYS A N 1
ATOM 524 C CA . LYS A 1 66 ? -3.603 1.422 -9.117 1.00 97.62 66 LYS A CA 1
ATOM 525 C C . LYS A 1 66 ? -3.664 1.224 -7.600 1.00 97.62 66 LYS A C 1
ATOM 527 O O . LYS A 1 66 ? -4.593 0.594 -7.102 1.00 97.62 66 LYS A O 1
ATOM 532 N N . GLY A 1 67 ? -2.700 1.775 -6.860 1.00 97.88 67 GLY A N 1
ATOM 533 C CA . GLY A 1 67 ? -2.665 1.672 -5.401 1.00 97.88 67 GLY A CA 1
ATOM 534 C C . GLY A 1 67 ? -3.847 2.363 -4.720 1.00 97.88 67 GLY A C 1
ATOM 535 O O . GLY A 1 67 ? -4.473 1.773 -3.840 1.00 97.88 67 GLY A O 1
ATOM 536 N N . LEU A 1 68 ? -4.204 3.575 -5.164 1.00 97.69 68 LEU A N 1
ATOM 537 C CA . LEU A 1 68 ? -5.399 4.281 -4.685 1.00 97.69 68 LEU A CA 1
ATOM 538 C C . LEU A 1 68 ? -6.686 3.541 -5.059 1.00 97.69 68 LEU A C 1
ATOM 540 O O . LEU A 1 68 ? -7.585 3.435 -4.227 1.00 97.69 68 LEU A O 1
ATOM 544 N N . GLU A 1 69 ? -6.771 2.996 -6.277 1.00 98.06 69 GLU A N 1
ATOM 545 C CA . GLU A 1 69 ? -7.928 2.207 -6.719 1.00 98.06 69 GLU A CA 1
ATOM 546 C C . GLU A 1 69 ? -8.169 1.001 -5.794 1.00 98.06 69 GLU A C 1
ATOM 548 O O . GLU A 1 69 ? -9.269 0.839 -5.260 1.00 98.06 69 GLU A O 1
ATOM 553 N N . ILE A 1 70 ? -7.124 0.201 -5.542 1.00 98.00 70 ILE A N 1
ATOM 554 C CA . ILE A 1 70 ? -7.185 -0.966 -4.650 1.00 98.00 70 ILE A CA 1
ATOM 555 C C . ILE A 1 70 ? -7.572 -0.539 -3.236 1.00 98.00 70 ILE A C 1
ATOM 557 O O . ILE A 1 70 ? -8.447 -1.158 -2.625 1.00 98.00 70 ILE A O 1
ATOM 561 N N . PHE A 1 71 ? -6.944 0.513 -2.709 1.00 97.38 71 PHE A N 1
ATOM 562 C CA . PHE A 1 71 ? -7.234 1.009 -1.368 1.00 97.38 71 PHE A CA 1
ATOM 563 C C . PHE A 1 71 ? -8.706 1.419 -1.220 1.00 97.38 71 PHE A C 1
ATOM 565 O O . PHE A 1 71 ? -9.380 0.970 -0.291 1.00 97.38 71 PHE A O 1
ATOM 572 N N . ASN A 1 72 ? -9.232 2.188 -2.175 1.00 96.38 72 ASN A N 1
ATOM 573 C CA . ASN A 1 72 ? -10.611 2.676 -2.159 1.00 96.38 72 ASN A CA 1
ATOM 574 C C . ASN A 1 72 ? -11.635 1.539 -2.306 1.00 96.38 72 ASN A C 1
ATOM 576 O O . ASN A 1 72 ? -12.616 1.499 -1.566 1.00 96.38 72 ASN A O 1
ATOM 580 N N . GLN A 1 73 ? -11.397 0.569 -3.196 1.00 97.69 73 GLN A N 1
ATOM 581 C CA . GLN A 1 73 ? -12.267 -0.612 -3.356 1.00 97.69 73 GLN A CA 1
ATOM 582 C C . GLN A 1 73 ? -12.306 -1.506 -2.104 1.00 97.69 73 GLN A C 1
ATOM 584 O O . GLN A 1 73 ? -13.259 -2.271 -1.886 1.00 97.69 73 GLN A O 1
ATOM 589 N N . ASN A 1 74 ? -11.265 -1.424 -1.275 1.00 97.94 74 ASN A N 1
ATOM 590 C CA . ASN A 1 74 ? -11.140 -2.185 -0.042 1.00 97.94 74 ASN A CA 1
ATOM 591 C C . ASN A 1 74 ? -11.470 -1.384 1.220 1.00 97.94 74 ASN A C 1
ATOM 593 O O . ASN A 1 74 ? -11.373 -1.945 2.313 1.00 97.94 74 ASN A O 1
ATOM 597 N N . LEU A 1 75 ? -11.897 -0.124 1.107 1.00 97.25 75 LEU A N 1
ATOM 598 C CA . LEU A 1 75 ? -12.313 0.668 2.259 1.00 97.25 75 LEU A CA 1
ATOM 599 C C . LEU A 1 75 ? -13.516 -0.002 2.943 1.00 97.25 75 LEU A C 1
ATOM 601 O O . LEU A 1 75 ? -14.500 -0.357 2.294 1.00 97.25 75 LEU A O 1
ATOM 605 N N . LYS A 1 76 ? -13.434 -0.202 4.260 1.00 97.69 76 LYS A N 1
ATOM 606 C CA . LYS A 1 76 ? -14.519 -0.788 5.064 1.00 97.69 76 LYS A CA 1
ATOM 607 C C . LYS A 1 76 ? -15.144 0.243 5.991 1.00 97.69 76 LYS A C 1
ATOM 609 O O . LYS A 1 76 ? -16.362 0.284 6.116 1.00 97.69 76 LYS A O 1
ATOM 614 N N . LYS A 1 77 ? -14.316 1.039 6.666 1.00 97.06 77 LYS A N 1
ATOM 615 C CA . LYS A 1 77 ? -14.761 2.140 7.526 1.00 97.06 77 LYS A CA 1
ATOM 616 C C . LYS A 1 77 ? -13.637 3.135 7.780 1.00 97.06 77 LYS A C 1
ATOM 618 O O . LYS A 1 77 ? -12.467 2.781 7.647 1.00 97.06 77 LYS A O 1
ATOM 623 N N . TYR A 1 78 ? -14.004 4.339 8.193 1.00 95.69 78 TYR A N 1
ATOM 624 C CA . TYR A 1 78 ? -13.076 5.335 8.708 1.00 95.69 78 TYR A CA 1
ATOM 625 C C . TYR A 1 78 ? -13.652 5.991 9.966 1.00 95.69 78 TYR A C 1
ATOM 627 O O . TYR A 1 78 ? -14.869 6.108 10.107 1.00 95.69 78 TYR A O 1
ATOM 635 N N . GLU A 1 79 ? -12.779 6.393 10.883 1.00 95.75 79 GLU A N 1
ATOM 636 C CA . GLU A 1 79 ? -13.138 7.019 12.157 1.00 95.75 79 GLU A CA 1
ATOM 637 C C . GLU A 1 79 ? -12.230 8.230 12.399 1.00 95.75 79 GLU A C 1
ATOM 639 O O . GLU A 1 79 ? -11.015 8.155 12.212 1.00 95.75 79 GLU A O 1
ATOM 644 N N . PHE A 1 80 ? -12.811 9.363 12.804 1.00 93.88 80 PHE A N 1
ATOM 645 C CA . PHE A 1 80 ? -12.037 10.536 13.205 1.00 93.88 80 PHE A CA 1
ATOM 646 C C . PHE A 1 80 ? -11.556 10.357 14.641 1.00 93.88 80 PHE A C 1
ATOM 648 O O . PHE A 1 80 ? -12.360 10.300 15.572 1.00 93.88 80 PHE A O 1
ATOM 655 N N . ILE A 1 81 ? -10.242 10.325 14.825 1.00 92.62 81 ILE A N 1
ATOM 656 C CA . ILE A 1 81 ? -9.636 10.317 16.149 1.00 92.62 81 ILE A CA 1
ATOM 657 C C . ILE A 1 81 ? -9.499 11.769 16.594 1.00 92.62 81 ILE A C 1
ATOM 659 O O . ILE A 1 81 ? -8.740 12.560 16.020 1.00 92.62 81 ILE A O 1
ATOM 663 N N . LYS A 1 82 ? -10.274 12.131 17.618 1.00 82.88 82 LYS A N 1
ATOM 664 C CA . LYS A 1 82 ? -10.138 13.419 18.290 1.00 82.88 82 LYS A CA 1
ATOM 665 C C . LYS A 1 82 ? -8.859 13.374 19.121 1.00 82.88 82 LYS A C 1
ATOM 667 O O . LYS A 1 82 ? -8.798 12.696 20.140 1.00 82.88 82 LYS A O 1
ATOM 672 N N . GLU A 1 83 ? -7.831 14.075 18.664 1.00 74.56 83 GLU A N 1
ATOM 673 C CA . GLU A 1 83 ? -6.637 14.300 19.471 1.00 74.56 83 GLU A CA 1
ATOM 674 C C . GLU A 1 83 ? -7.006 15.289 20.579 1.00 74.56 83 GLU A C 1
ATOM 676 O O . GLU A 1 83 ? -7.215 16.475 20.316 1.00 74.56 83 GLU A O 1
ATOM 681 N N . ASN A 1 84 ? -7.140 14.797 21.812 1.00 65.50 84 ASN A N 1
ATOM 682 C CA . ASN A 1 84 ? -7.132 15.667 22.981 1.00 65.50 84 ASN A CA 1
ATOM 683 C C . ASN A 1 84 ? -5.692 16.172 23.124 1.00 65.50 84 ASN A C 1
ATOM 685 O O . ASN A 1 84 ? -4.805 15.395 23.475 1.00 65.50 84 ASN A O 1
ATOM 689 N N . LYS A 1 85 ? -5.461 17.430 22.743 1.00 60.91 85 LYS A N 1
ATOM 690 C CA . LYS A 1 85 ? -4.216 18.138 23.046 1.00 60.91 85 LYS A CA 1
ATOM 691 C C . LYS A 1 85 ? -4.203 18.582 24.498 1.00 60.91 85 LYS A C 1
ATOM 693 O O . LYS A 1 85 ? -5.288 18.977 24.980 1.00 60.91 85 LYS A O 1
#

Radius of gyration: 13.97 Å; Cα contacts (8 Å, |Δi|>4): 143; chains: 1; bounding box: 33×28×36 Å